Protein AF-A0A5W3ETH1-F1 (afdb_monomer_lite)

Radius of gyration: 14.27 Å; chains: 1; bounding box: 36×33×35 Å

Structure (mmCIF, N/CA/C/O backbone):
data_AF-A0A5W3ETH1-F1
#
_entry.id   AF-A0A5W3ETH1-F1
#
loop_
_atom_site.group_PDB
_atom_site.id
_atom_site.type_symbol
_atom_site.label_atom_id
_atom_site.label_alt_id
_atom_site.label_comp_id
_atom_site.label_asym_id
_atom_site.label_entity_id
_atom_site.label_seq_id
_atom_site.pdbx_PDB_ins_code
_atom_site.Cartn_x
_atom_site.Cartn_y
_atom_site.Cartn_z
_atom_site.occupancy
_atom_site.B_iso_or_equiv
_atom_site.auth_seq_id
_atom_site.auth_comp_id
_atom_site.auth_asym_id
_atom_site.auth_atom_id
_atom_site.pdbx_PDB_model_num
ATOM 1 N N . MET A 1 1 ? 9.281 -0.823 12.436 1.00 61.12 1 MET A N 1
ATOM 2 C CA . MET A 1 1 ? 8.155 0.051 12.821 1.00 61.12 1 MET A CA 1
ATOM 3 C C . MET A 1 1 ? 6.887 -0.577 12.281 1.00 61.12 1 MET A C 1
ATOM 5 O O . MET A 1 1 ? 6.944 -1.132 11.190 1.00 61.12 1 MET A O 1
ATOM 9 N N . MET A 1 2 ? 5.819 -0.578 13.073 1.00 84.69 2 MET A N 1
ATOM 10 C CA . MET A 1 2 ? 4.544 -1.200 12.717 1.00 84.69 2 MET A CA 1
ATOM 11 C C . MET A 1 2 ? 3.564 -0.122 12.273 1.00 84.69 2 MET A C 1
ATOM 13 O O . MET A 1 2 ? 3.564 0.954 12.868 1.00 84.69 2 MET A O 1
ATOM 17 N N . ASN A 1 3 ? 2.759 -0.398 11.251 1.00 94.00 3 ASN A N 1
ATOM 18 C CA . ASN A 1 3 ? 1.727 0.529 10.802 1.00 94.00 3 ASN A CA 1
ATOM 19 C C . ASN A 1 3 ? 0.416 0.238 11.529 1.00 94.00 3 ASN A C 1
ATOM 21 O O . ASN A 1 3 ? 0.066 -0.928 11.720 1.00 94.00 3 ASN A O 1
ATOM 25 N N . ASN A 1 4 ? -0.299 1.296 11.901 1.00 92.81 4 ASN A N 1
ATOM 26 C CA . ASN A 1 4 ? -1.678 1.219 12.360 1.00 92.81 4 ASN A CA 1
ATOM 27 C C . ASN A 1 4 ? -2.615 1.544 11.196 1.00 92.81 4 ASN A C 1
ATOM 29 O O . ASN A 1 4 ? -2.410 2.550 10.511 1.00 92.81 4 ASN A O 1
ATOM 33 N N . ILE A 1 5 ? -3.631 0.710 10.993 1.00 93.44 5 ILE A N 1
ATOM 34 C CA . ILE A 1 5 ? -4.633 0.895 9.947 1.00 93.44 5 ILE A CA 1
ATOM 35 C C . ILE A 1 5 ? -6.022 0.832 10.567 1.00 93.44 5 ILE A C 1
ATOM 37 O O . ILE A 1 5 ? -6.342 -0.098 11.302 1.00 93.44 5 ILE A O 1
ATOM 41 N N . ALA A 1 6 ? -6.849 1.813 10.228 1.00 94.00 6 ALA A N 1
ATOM 42 C CA . ALA A 1 6 ? -8.271 1.824 10.524 1.00 94.00 6 ALA A CA 1
ATOM 43 C C . ALA A 1 6 ? -9.054 2.306 9.299 1.00 94.00 6 ALA A C 1
ATOM 45 O O . ALA A 1 6 ? -8.483 2.857 8.356 1.00 94.00 6 ALA A O 1
ATOM 46 N N . PHE A 1 7 ? -10.366 2.102 9.316 1.00 96.19 7 PHE A N 1
ATOM 47 C CA . PHE A 1 7 ? -11.264 2.592 8.281 1.00 96.19 7 PHE A CA 1
ATOM 48 C C . PHE A 1 7 ? -12.514 3.178 8.920 1.00 96.19 7 PHE A C 1
ATOM 50 O O . PHE A 1 7 ? -13.101 2.570 9.815 1.00 96.19 7 PHE A O 1
ATOM 57 N N . GLU A 1 8 ? -12.920 4.348 8.444 1.00 95.75 8 GLU A N 1
ATOM 58 C CA . GLU A 1 8 ? -14.139 5.015 8.878 1.00 95.75 8 GLU A CA 1
ATOM 59 C C . GLU A 1 8 ? -15.039 5.282 7.673 1.00 95.75 8 GLU A C 1
ATOM 61 O O . GLU A 1 8 ? -14.668 5.976 6.722 1.00 95.75 8 GLU A O 1
ATOM 66 N N . LYS A 1 9 ? -16.247 4.716 7.704 1.00 94.38 9 LYS A N 1
ATOM 67 C CA . LYS A 1 9 ? -17.211 4.836 6.611 1.00 94.38 9 LYS A CA 1
ATOM 68 C C . LYS A 1 9 ? -17.595 6.298 6.393 1.00 94.38 9 LYS A C 1
ATOM 70 O O . LYS A 1 9 ? -18.017 6.978 7.321 1.00 94.38 9 LYS A O 1
ATOM 75 N N . GLY A 1 10 ? -17.484 6.771 5.153 1.00 94.88 10 GLY A N 1
ATOM 76 C CA . GLY A 1 10 ? -17.700 8.182 4.812 1.00 94.88 10 GLY A CA 1
ATOM 77 C C . GLY A 1 10 ? -16.423 9.027 4.818 1.00 94.88 10 GLY A C 1
ATOM 78 O O . GLY A 1 10 ? -16.412 10.075 4.178 1.00 94.88 10 GLY A O 1
ATOM 79 N N . ILE A 1 11 ? -15.347 8.558 5.461 1.00 95.75 11 ILE A N 1
ATOM 80 C CA . ILE A 1 11 ? -14.045 9.242 5.524 1.00 95.75 11 ILE A CA 1
ATOM 81 C C . ILE A 1 11 ? -12.994 8.483 4.705 1.00 95.75 11 ILE A C 1
ATOM 83 O O . ILE A 1 11 ? -12.365 9.062 3.821 1.00 95.75 11 ILE A O 1
ATOM 87 N N . GLY A 1 12 ? -12.844 7.180 4.947 1.00 96.75 12 GLY A N 1
ATOM 88 C CA . GLY A 1 12 ? -11.871 6.308 4.294 1.00 96.75 12 GLY A CA 1
ATOM 89 C C . GLY A 1 12 ? -10.856 5.700 5.264 1.00 96.75 12 GLY A C 1
ATOM 90 O O . GLY A 1 12 ? -11.105 5.559 6.460 1.00 96.75 12 GLY A O 1
ATOM 91 N N . LEU A 1 13 ? -9.710 5.308 4.719 1.00 97.56 13 LEU A N 1
ATOM 92 C CA . LEU A 1 13 ? -8.585 4.704 5.418 1.00 97.56 13 LEU A CA 1
ATOM 93 C C . LEU A 1 13 ? -7.837 5.740 6.265 1.00 97.56 13 LEU A C 1
ATOM 95 O O . LEU A 1 13 ? -7.426 6.791 5.766 1.00 97.56 13 LEU A O 1
ATOM 99 N N . LEU A 1 14 ? -7.567 5.380 7.515 1.00 96.50 14 LEU A N 1
ATOM 100 C CA . LEU A 1 14 ? -6.593 6.037 8.370 1.00 96.50 14 LEU A CA 1
ATOM 101 C C . LEU A 1 14 ? -5.339 5.165 8.437 1.00 96.50 14 LEU A C 1
ATOM 103 O O . LEU A 1 14 ? -5.388 4.036 8.923 1.00 96.50 14 LEU A O 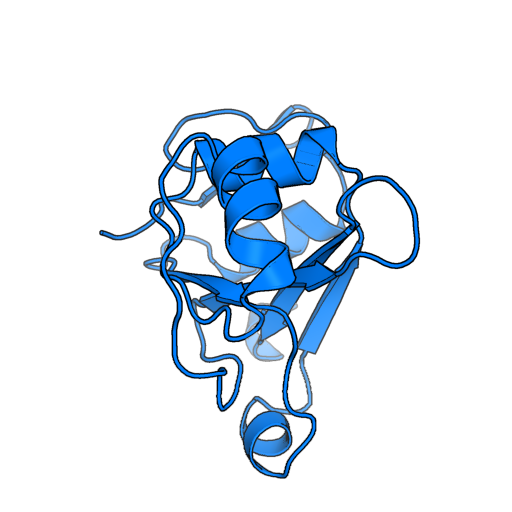1
ATOM 107 N N . LEU A 1 15 ? -4.210 5.700 7.981 1.00 96.12 15 LEU A N 1
ATOM 108 C CA . LEU A 1 15 ? -2.896 5.075 8.086 1.00 96.12 15 LEU A CA 1
ATOM 109 C C . LEU A 1 15 ? -2.036 5.897 9.041 1.00 96.12 15 LEU A C 1
ATOM 111 O O . LEU A 1 15 ? -1.775 7.071 8.786 1.00 96.12 15 LEU A O 1
ATOM 115 N N . ASN A 1 16 ? -1.602 5.289 10.146 1.00 94.94 16 ASN A N 1
ATOM 116 C CA . ASN A 1 16 ? -0.811 5.955 11.186 1.00 94.94 16 ASN A CA 1
ATOM 117 C C . ASN A 1 16 ? -1.439 7.292 11.632 1.00 94.94 16 ASN A C 1
ATOM 119 O O . ASN A 1 16 ? -0.759 8.309 11.743 1.00 94.94 16 ASN A O 1
ATOM 123 N N . ASN A 1 17 ? -2.756 7.270 11.875 1.00 93.38 17 ASN A N 1
ATOM 124 C CA . ASN A 1 17 ? -3.597 8.415 12.259 1.00 93.38 17 ASN A CA 1
ATOM 125 C C . ASN A 1 17 ? -3.772 9.505 11.184 1.00 93.38 17 ASN A C 1
ATOM 127 O O . ASN A 1 17 ? -4.325 10.561 11.482 1.00 93.38 17 ASN A O 1
ATOM 131 N N . THR A 1 18 ? -3.357 9.250 9.942 1.00 96.56 18 THR A N 1
ATOM 132 C CA . THR A 1 18 ? -3.552 10.170 8.815 1.00 96.56 18 THR A CA 1
ATOM 133 C C . THR A 1 18 ? -4.588 9.624 7.847 1.00 96.56 18 THR A C 1
ATOM 135 O O . THR A 1 18 ? -4.497 8.476 7.415 1.00 96.56 18 THR A O 1
ATOM 138 N N . ILE A 1 19 ? -5.566 10.454 7.484 1.00 97.50 19 ILE A N 1
ATOM 139 C CA . ILE A 1 19 ? -6.576 10.110 6.480 1.00 97.50 19 ILE A CA 1
ATOM 140 C C . ILE A 1 19 ? -5.919 10.079 5.100 1.00 97.50 19 ILE A C 1
ATOM 142 O O . ILE A 1 19 ? -5.277 11.047 4.688 1.00 97.50 19 ILE A O 1
ATOM 146 N N . ILE A 1 20 ? -6.124 8.988 4.367 1.00 97.81 20 ILE A N 1
ATOM 147 C CA . ILE A 1 20 ? -5.692 8.865 2.976 1.00 97.81 20 ILE A CA 1
ATOM 148 C C . ILE A 1 20 ? -6.889 9.157 2.071 1.00 97.81 20 ILE A C 1
ATOM 150 O O . ILE A 1 20 ? -7.877 8.426 2.077 1.00 97.81 20 ILE A O 1
ATOM 154 N N . ALA A 1 21 ? -6.827 10.241 1.301 1.00 94.75 21 ALA A N 1
ATOM 155 C CA . ALA A 1 21 ? -7.915 10.634 0.405 1.00 94.75 21 ALA A CA 1
ATOM 156 C C . ALA A 1 21 ? -8.180 9.579 -0.688 1.00 94.75 21 ALA A C 1
ATOM 158 O O . ALA A 1 21 ? -7.285 8.832 -1.074 1.00 94.75 21 ALA A O 1
ATOM 159 N N . GLY A 1 22 ? -9.419 9.516 -1.191 1.00 94.50 22 GLY A N 1
ATOM 160 C CA . GLY A 1 22 ? -9.812 8.585 -2.262 1.00 94.50 22 GLY A CA 1
ATOM 161 C C . GLY A 1 22 ? -10.050 7.138 -1.809 1.00 94.50 22 GLY A C 1
ATOM 162 O O . GLY A 1 22 ? -10.317 6.262 -2.631 1.00 94.50 22 GLY A O 1
ATOM 163 N N . THR A 1 23 ? -9.993 6.873 -0.503 1.00 97.88 23 THR A N 1
ATOM 164 C CA . THR A 1 23 ? -10.039 5.508 0.034 1.00 97.88 23 THR A CA 1
ATOM 165 C C . THR A 1 23 ? -11.397 5.076 0.580 1.00 97.88 23 THR A C 1
ATOM 167 O O . THR A 1 23 ? -11.542 3.914 0.923 1.00 97.88 23 THR A O 1
ATOM 170 N N . ASN A 1 24 ? -12.416 5.941 0.635 1.00 96.94 24 ASN A N 1
ATOM 171 C CA . ASN A 1 2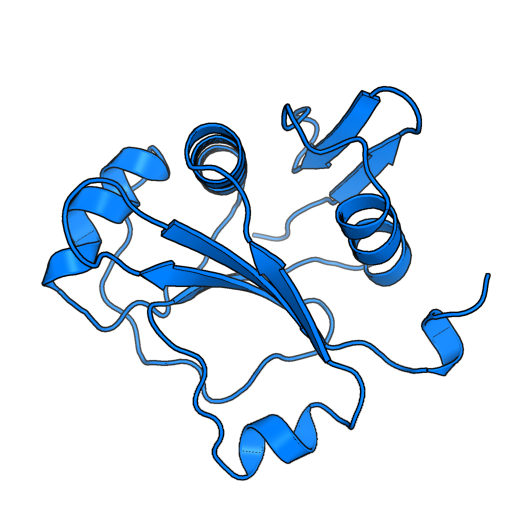4 ? -13.765 5.571 1.093 1.00 96.94 24 ASN A CA 1
ATOM 172 C C . ASN A 1 24 ? -14.505 4.687 0.063 1.00 96.94 24 ASN A C 1
ATOM 174 O O . ASN A 1 24 ? -15.397 5.148 -0.648 1.00 96.94 24 ASN A O 1
ATOM 178 N N . ASN A 1 25 ? -14.091 3.426 -0.060 1.00 95.75 25 ASN A N 1
ATOM 179 C CA . ASN A 1 25 ? -14.679 2.423 -0.941 1.00 95.75 25 ASN A CA 1
ATOM 180 C C . ASN A 1 25 ? -14.463 1.000 -0.394 1.00 95.75 25 ASN A C 1
ATOM 182 O O . ASN A 1 25 ? -13.651 0.780 0.506 1.00 95.75 25 ASN A O 1
ATOM 186 N N . ALA A 1 26 ? -15.173 0.033 -0.981 1.00 94.75 26 ALA A N 1
ATOM 187 C CA . ALA A 1 26 ? -15.215 -1.350 -0.505 1.00 94.75 26 ALA A CA 1
ATOM 188 C C . ALA A 1 26 ? -13.847 -2.057 -0.490 1.00 94.75 26 ALA A C 1
ATOM 190 O O . ALA A 1 26 ? -13.608 -2.899 0.370 1.00 94.75 26 ALA A O 1
ATOM 191 N N . ASN A 1 27 ? -12.928 -1.711 -1.401 1.00 94.94 27 ASN A N 1
ATOM 192 C CA . ASN A 1 27 ? -11.614 -2.361 -1.460 1.00 94.94 27 ASN A CA 1
ATOM 193 C C . ASN A 1 27 ? -10.777 -2.051 -0.211 1.00 94.94 27 ASN A C 1
ATOM 195 O O . ASN A 1 27 ? -10.131 -2.938 0.348 1.00 94.94 27 ASN A O 1
ATOM 199 N N . TRP A 1 28 ? -10.801 -0.793 0.234 1.00 96.00 28 TRP A N 1
ATOM 200 C CA . TRP A 1 28 ? -10.087 -0.359 1.434 1.00 96.00 28 TRP A CA 1
ATOM 201 C C . TRP A 1 28 ? -10.797 -0.765 2.721 1.00 96.00 28 TRP A C 1
ATOM 203 O O . TRP A 1 28 ? -10.118 -1.087 3.692 1.00 96.00 28 TRP A O 1
ATOM 213 N N . GLU A 1 29 ? -12.133 -0.782 2.722 1.00 94.94 29 GLU A N 1
ATOM 214 C CA . GLU A 1 29 ? -12.931 -1.288 3.843 1.00 94.94 29 GLU A CA 1
ATOM 215 C C . GLU A 1 29 ? -12.598 -2.762 4.118 1.00 94.94 29 GLU A C 1
ATOM 217 O O . GLU A 1 29 ? -12.220 -3.105 5.238 1.00 94.94 29 GLU A O 1
ATOM 222 N N . ALA A 1 30 ? -12.603 -3.604 3.077 1.00 91.81 30 ALA A N 1
ATOM 223 C CA . ALA A 1 30 ? -12.236 -5.017 3.180 1.00 91.81 30 ALA A CA 1
ATOM 224 C C . ALA A 1 30 ? -10.782 -5.215 3.645 1.00 91.81 30 ALA A C 1
ATOM 226 O O . ALA A 1 30 ? -10.512 -6.021 4.539 1.00 91.81 30 ALA A O 1
AT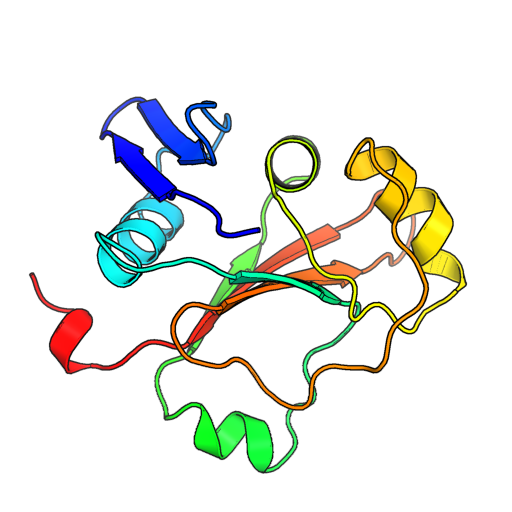OM 227 N N . LEU A 1 31 ? -9.839 -4.442 3.090 1.00 92.94 31 LEU A N 1
ATOM 228 C CA . LEU A 1 31 ? -8.435 -4.478 3.513 1.00 92.94 31 LEU A CA 1
ATOM 229 C C . LEU A 1 31 ? -8.285 -4.119 4.997 1.00 92.94 31 LEU A C 1
ATOM 231 O O . LEU A 1 31 ? -7.564 -4.797 5.729 1.00 92.94 31 LEU A O 1
ATOM 235 N N . ALA A 1 32 ? -8.948 -3.056 5.453 1.00 92.88 32 ALA A N 1
ATOM 236 C CA . ALA A 1 32 ? -8.852 -2.604 6.835 1.00 92.88 32 ALA A CA 1
ATOM 237 C C . ALA A 1 32 ? -9.512 -3.590 7.801 1.00 92.88 32 ALA A C 1
ATOM 239 O O . ALA A 1 32 ? -8.955 -3.864 8.860 1.00 92.88 32 ALA A O 1
ATOM 240 N N . GLN A 1 33 ? -10.652 -4.170 7.423 1.00 89.94 33 GLN A N 1
ATOM 241 C CA . GLN A 1 33 ? -11.311 -5.216 8.196 1.00 89.94 33 GLN A CA 1
ATOM 242 C C . GLN A 1 33 ? -10.400 -6.433 8.379 1.00 89.94 33 GLN A C 1
ATOM 244 O O . GLN A 1 33 ? -10.245 -6.927 9.495 1.00 89.94 33 GLN A O 1
ATOM 249 N N . ARG A 1 34 ? -9.719 -6.859 7.311 1.00 85.88 34 ARG A N 1
ATOM 250 C CA . ARG A 1 34 ? -8.772 -7.979 7.348 1.00 85.88 34 ARG A CA 1
ATOM 251 C C . ARG A 1 34 ? -7.571 -7.742 8.271 1.00 85.88 34 ARG A C 1
ATOM 253 O O . ARG A 1 34 ? -6.985 -8.686 8.812 1.00 85.88 34 ARG A O 1
ATOM 260 N N . LEU A 1 35 ? -7.151 -6.489 8.397 1.00 88.69 35 LEU A N 1
ATOM 261 C CA . LEU A 1 35 ? -5.969 -6.085 9.159 1.00 88.69 35 LEU A CA 1
ATOM 262 C C . LEU A 1 35 ? -6.317 -5.491 10.528 1.00 88.69 35 LEU A C 1
ATOM 264 O O . LEU A 1 35 ? -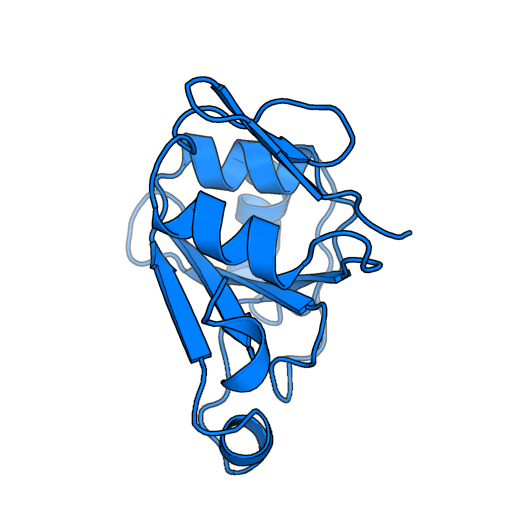5.418 -5.055 11.249 1.00 88.69 35 LEU A O 1
ATOM 268 N N . LYS A 1 36 ? -7.601 -5.484 10.893 1.00 87.06 36 LYS A N 1
ATOM 269 C CA . LYS A 1 36 ? -8.097 -4.887 12.126 1.00 87.06 36 LYS A CA 1
ATOM 270 C C . LYS A 1 36 ? -7.409 -5.508 13.339 1.00 87.06 36 LYS A C 1
ATOM 272 O O . LYS A 1 36 ? -7.297 -6.726 13.440 1.00 87.06 36 LYS A O 1
ATOM 277 N N . ASP A 1 37 ? -6.947 -4.647 14.243 1.00 85.31 37 ASP A N 1
ATOM 278 C CA . ASP A 1 37 ? -6.255 -5.016 15.483 1.00 85.31 37 ASP A CA 1
ATOM 279 C C . ASP A 1 37 ? -4.952 -5.819 15.272 1.00 85.31 37 ASP A C 1
ATOM 281 O O . ASP A 1 37 ? -4.379 -6.348 16.227 1.00 85.31 37 ASP A O 1
ATOM 285 N N . LYS A 1 38 ? -4.439 -5.885 14.031 1.00 86.12 38 LYS A N 1
ATOM 286 C CA . LYS A 1 38 ? -3.206 -6.597 13.688 1.00 86.12 38 LYS A CA 1
ATOM 287 C C . LYS A 1 38 ? -2.046 -5.634 13.415 1.00 86.12 38 LYS A C 1
ATOM 289 O O . LYS A 1 38 ? -2.233 -4.556 12.851 1.00 86.12 38 LYS A O 1
ATOM 294 N N . PRO A 1 39 ? -0.811 -6.027 13.755 1.00 85.25 39 PRO A N 1
ATOM 295 C CA . PRO A 1 39 ? 0.368 -5.250 13.412 1.00 85.25 39 PRO A CA 1
ATOM 296 C C . PRO A 1 39 ? 0.668 -5.299 11.902 1.00 85.25 39 PRO A C 1
ATOM 298 O O . PRO A 1 39 ? 1.101 -6.327 11.392 1.00 85.25 39 PRO A O 1
ATOM 301 N N . VAL A 1 40 ? 0.507 -4.184 11.177 1.00 92.50 40 VAL A N 1
ATOM 302 C CA . VAL A 1 40 ? 0.638 -4.182 9.706 1.00 92.50 40 VAL A CA 1
ATOM 303 C C . VAL A 1 40 ? 2.057 -3.865 9.226 1.00 92.50 40 VAL A C 1
ATOM 305 O O . VAL A 1 40 ? 2.650 -2.823 9.543 1.00 92.50 40 VAL A O 1
ATOM 308 N N . LYS A 1 41 ? 2.584 -4.739 8.363 1.00 93.69 41 LYS A N 1
ATOM 309 C CA . LYS A 1 41 ? 3.805 -4.522 7.581 1.00 93.69 41 LYS A CA 1
ATOM 310 C C . LYS A 1 41 ? 3.433 -3.924 6.223 1.00 93.69 41 LYS A C 1
ATOM 312 O O . LYS A 1 41 ? 2.622 -4.490 5.499 1.00 93.69 41 LYS A O 1
ATOM 317 N N . ILE A 1 42 ? 4.068 -2.818 5.843 1.00 95.38 42 ILE A N 1
ATOM 318 C CA . ILE A 1 42 ? 3.938 -2.250 4.495 1.00 95.38 42 ILE A CA 1
ATOM 319 C C . ILE A 1 42 ? 5.256 -2.447 3.761 1.00 95.38 42 ILE A C 1
ATOM 321 O O . ILE A 1 42 ? 6.322 -2.053 4.242 1.00 95.38 42 ILE A O 1
ATOM 325 N N . VAL A 1 43 ? 5.179 -3.064 2.590 1.00 94.56 43 VAL A N 1
ATOM 326 C CA . VAL A 1 43 ? 6.328 -3.349 1.742 1.00 94.56 43 VAL A CA 1
ATOM 327 C C . VAL A 1 43 ? 6.123 -2.715 0.380 1.00 94.56 43 VAL A C 1
ATOM 329 O O . VAL A 1 43 ? 5.066 -2.873 -0.214 1.00 94.56 43 VAL A O 1
ATOM 332 N N . VAL A 1 44 ? 7.143 -2.035 -0.139 1.00 95.62 44 VAL A N 1
ATOM 333 C CA . VAL A 1 44 ? 7.146 -1.542 -1.522 1.00 95.62 44 VAL A CA 1
ATOM 334 C C . VAL A 1 44 ? 8.008 -2.445 -2.398 1.00 95.62 44 VAL A C 1
ATOM 336 O O . VAL A 1 44 ? 9.139 -2.775 -2.036 1.00 95.62 44 VAL A O 1
ATOM 339 N N . THR A 1 45 ? 7.490 -2.864 -3.549 1.00 94.06 45 THR A N 1
ATOM 340 C CA . THR A 1 45 ? 8.198 -3.748 -4.485 1.00 94.06 45 THR A CA 1
ATOM 341 C C . THR A 1 45 ? 7.849 -3.424 -5.936 1.00 94.06 45 THR A C 1
ATOM 343 O O . THR A 1 45 ? 6.922 -2.665 -6.189 1.00 94.06 45 THR A O 1
ATOM 346 N N . SER A 1 46 ? 8.604 -3.956 -6.900 1.00 91.19 46 SER A N 1
ATOM 347 C CA . SER A 1 46 ? 8.310 -3.806 -8.336 1.00 91.19 46 SER A CA 1
ATOM 348 C C . SER A 1 46 ? 7.517 -4.966 -8.922 1.00 91.19 46 SER A C 1
ATOM 350 O O . SER A 1 46 ? 6.986 -4.844 -10.021 1.00 91.19 46 SER A O 1
ATOM 352 N N . GLU A 1 47 ? 7.468 -6.095 -8.222 1.00 86.31 47 GLU A N 1
ATOM 353 C CA . GLU A 1 47 ? 6.874 -7.329 -8.722 1.00 86.31 47 GLU A CA 1
ATOM 354 C C . GLU A 1 47 ? 6.460 -8.238 -7.564 1.00 86.31 47 GLU A C 1
ATOM 356 O O . GLU A 1 47 ? 7.025 -8.176 -6.471 1.00 86.31 47 GLU A O 1
ATOM 361 N N . LEU A 1 48 ? 5.485 -9.103 -7.828 1.00 83.44 48 LEU A N 1
ATOM 362 C CA . LEU A 1 48 ? 5.165 -10.250 -6.986 1.00 83.44 48 LEU A CA 1
ATOM 363 C C . LEU A 1 48 ? 5.518 -11.505 -7.783 1.00 83.44 48 LEU A C 1
ATOM 365 O O . LEU A 1 48 ? 4.974 -11.675 -8.879 1.00 83.44 48 LEU A O 1
ATOM 369 N N . PRO A 1 49 ? 6.423 -12.374 -7.302 1.00 73.19 49 PRO A N 1
ATOM 370 C CA . PRO A 1 49 ? 6.738 -13.586 -8.037 1.00 73.19 49 PRO A CA 1
ATOM 371 C C . PRO A 1 49 ? 5.561 -14.553 -7.957 1.00 73.19 49 PRO A C 1
ATOM 373 O O . PRO A 1 49 ? 5.267 -15.080 -6.895 1.00 73.19 49 PRO A O 1
ATOM 376 N N . LEU A 1 50 ? 4.931 -14.867 -9.086 1.00 65.69 50 LEU A N 1
ATOM 377 C CA . LEU A 1 50 ? 3.884 -15.898 -9.178 1.00 65.69 50 LEU A CA 1
ATOM 378 C C . LEU A 1 50 ? 4.451 -17.333 -9.120 1.00 65.69 50 LEU A C 1
ATOM 380 O O . LEU A 1 50 ? 3.894 -18.254 -9.712 1.00 65.69 50 LEU A O 1
ATOM 384 N N . ASN A 1 51 ? 5.600 -17.525 -8.468 1.00 63.41 51 ASN A N 1
ATOM 385 C CA . ASN A 1 51 ? 6.193 -18.845 -8.287 1.00 63.41 51 ASN A CA 1
ATOM 386 C C . ASN A 1 51 ? 5.403 -19.643 -7.227 1.00 63.41 51 ASN A C 1
ATOM 388 O O . ASN A 1 51 ? 4.455 -19.136 -6.629 1.00 63.41 51 ASN A O 1
ATOM 392 N N . GLY A 1 52 ? 5.800 -20.896 -6.975 1.00 51.81 52 GLY A N 1
ATOM 393 C CA . GLY A 1 52 ? 5.111 -21.778 -6.020 1.00 51.81 52 GLY A CA 1
ATOM 394 C C . GLY A 1 52 ? 4.933 -21.193 -4.609 1.00 51.81 52 GLY A C 1
ATOM 395 O O . GLY A 1 52 ? 4.052 -21.630 -3.889 1.00 51.81 52 GLY A O 1
ATOM 396 N N . THR A 1 53 ? 5.684 -20.157 -4.235 1.00 56.62 53 THR A N 1
ATOM 397 C CA . THR A 1 53 ? 5.594 -19.494 -2.929 1.00 56.62 53 THR A CA 1
ATOM 398 C C . THR A 1 53 ? 4.424 -18.495 -2.832 1.00 56.62 53 THR A C 1
ATOM 400 O O . THR A 1 53 ? 3.929 -18.255 -1.737 1.00 56.62 53 THR A O 1
ATOM 403 N N . MET A 1 54 ? 3.902 -17.966 -3.952 1.00 59.06 54 MET A N 1
ATOM 404 C CA . MET A 1 54 ? 2.584 -17.296 -3.971 1.00 59.06 54 MET A CA 1
ATOM 405 C C . MET A 1 54 ? 1.428 -18.302 -3.872 1.00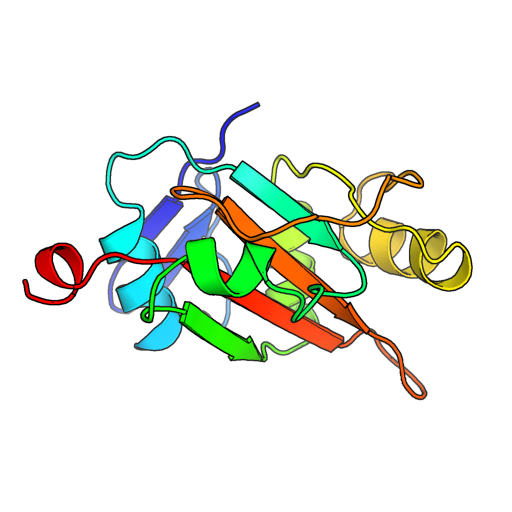 59.06 54 MET A C 1
ATOM 407 O O . MET A 1 54 ? 0.340 -17.919 -3.456 1.00 59.06 54 MET A O 1
ATOM 411 N N . ALA A 1 55 ? 1.641 -19.581 -4.212 1.00 53.62 55 ALA A N 1
ATOM 412 C CA . ALA A 1 55 ? 0.636 -20.621 -3.971 1.00 53.62 55 ALA A CA 1
ATOM 413 C C . ALA A 1 55 ? 0.481 -20.923 -2.466 1.00 53.62 55 ALA A C 1
ATOM 415 O O . ALA A 1 55 ? -0.617 -21.248 -2.019 1.00 53.62 55 ALA A O 1
ATOM 416 N N . ASP A 1 56 ? 1.546 -20.720 -1.677 1.00 57.00 56 ASP A N 1
ATOM 417 C CA . ASP A 1 56 ? 1.528 -20.843 -0.211 1.00 57.00 56 ASP A CA 1
ATOM 418 C C . ASP A 1 56 ? 0.816 -19.668 0.486 1.00 57.00 56 ASP A C 1
ATOM 420 O O . ASP A 1 56 ? 0.418 -19.789 1.644 1.00 57.00 56 ASP A O 1
ATOM 424 N N . CYS A 1 57 ? 0.598 -18.541 -0.209 1.00 58.41 57 CYS A N 1
ATOM 425 C CA . CYS A 1 57 ? -0.248 -17.441 0.278 1.00 58.41 57 CYS A CA 1
ATOM 426 C C . CYS A 1 57 ? -1.732 -17.844 0.399 1.00 58.41 57 CYS A C 1
ATOM 428 O O . CYS A 1 57 ? -2.534 -17.068 0.919 1.00 58.41 57 CYS A O 1
ATOM 430 N N . GLY A 1 58 ? -2.087 -19.052 -0.057 1.00 54.91 58 GLY A N 1
ATOM 431 C CA . GLY A 1 58 ? -3.445 -19.572 -0.099 1.00 54.91 58 GLY A CA 1
ATOM 432 C C . GLY A 1 58 ? -4.233 -19.064 -1.314 1.00 54.91 58 GLY A C 1
ATOM 433 O O . GLY A 1 58 ? -3.772 -18.191 -2.048 1.00 54.91 58 GLY A O 1
ATOM 434 N N . PRO A 1 59 ? -5.449 -19.588 -1.547 1.00 56.47 59 PRO A N 1
ATOM 435 C CA . PRO A 1 59 ? -6.305 -19.185 -2.670 1.00 56.47 59 PRO A CA 1
ATOM 436 C C . PRO A 1 59 ? -6.838 -17.740 -2.569 1.00 56.47 59 PRO A C 1
ATOM 438 O O . PRO A 1 59 ? -7.483 -17.258 -3.497 1.00 56.47 59 PRO A O 1
ATOM 441 N N . MET A 1 60 ? -6.575 -17.044 -1.458 1.00 75.44 60 MET A N 1
ATOM 442 C CA . MET A 1 60 ? -7.218 -15.789 -1.075 1.00 75.44 60 MET A CA 1
ATOM 443 C C . MET A 1 60 ? -6.224 -14.628 -1.129 1.00 75.44 60 MET A C 1
ATOM 445 O O . MET A 1 60 ? -5.565 -14.263 -0.155 1.00 75.44 60 MET A O 1
ATOM 449 N N . PHE A 1 61 ? -6.127 -14.041 -2.316 1.00 80.44 61 PHE A N 1
ATOM 450 C CA . PHE A 1 61 ? -5.301 -12.879 -2.616 1.00 80.44 61 PHE A CA 1
ATOM 451 C C . PHE A 1 61 ? -6.175 -11.781 -3.214 1.00 80.44 61 PHE A C 1
ATOM 453 O O . PHE A 1 61 ? -6.946 -12.027 -4.140 1.00 80.44 61 PHE A O 1
ATOM 460 N N . ALA A 1 62 ? -6.041 -10.562 -2.701 1.00 86.31 62 ALA A N 1
ATOM 461 C CA . ALA A 1 62 ? -6.727 -9.399 -3.237 1.00 86.31 62 ALA A CA 1
ATOM 462 C C . ALA A 1 62 ? -5.703 -8.386 -3.742 1.00 86.31 62 ALA A C 1
ATOM 464 O O . ALA A 1 62 ? -4.702 -8.094 -3.080 1.00 86.31 62 ALA A O 1
ATOM 465 N N . ALA A 1 63 ? -5.983 -7.831 -4.918 1.00 90.06 63 ALA A N 1
ATOM 466 C CA . ALA A 1 63 ? -5.226 -6.733 -5.483 1.00 90.06 63 ALA A CA 1
ATOM 467 C C . ALA A 1 63 ? -6.153 -5.718 -6.138 1.00 90.06 63 ALA A C 1
ATOM 469 O O . ALA A 1 63 ? -7.099 -6.080 -6.837 1.00 90.06 63 ALA A O 1
ATOM 470 N N . PHE A 1 64 ? -5.852 -4.440 -5.945 1.00 94.81 64 PHE A N 1
ATOM 471 C CA . PHE A 1 64 ? -6.552 -3.359 -6.622 1.00 94.81 64 PHE A CA 1
ATOM 472 C C . PHE A 1 64 ? -5.600 -2.207 -6.934 1.00 94.81 64 PHE A C 1
ATOM 474 O O . PHE A 1 64 ? -4.648 -1.935 -6.199 1.00 94.81 64 PHE A O 1
ATOM 481 N N . ASN A 1 65 ? -5.858 -1.537 -8.055 1.00 95.62 65 ASN A N 1
ATOM 482 C CA . ASN A 1 65 ? -5.099 -0.363 -8.464 1.00 95.62 65 ASN A CA 1
ATOM 483 C C . ASN A 1 65 ? -5.616 0.879 -7.744 1.00 95.62 65 ASN A C 1
ATOM 485 O O . ASN A 1 65 ? -6.808 0.993 -7.456 1.00 95.62 65 ASN A O 1
ATOM 489 N N . VAL A 1 66 ? -4.715 1.824 -7.509 1.00 95.94 66 VAL A N 1
ATOM 490 C CA . VAL A 1 66 ? -5.039 3.136 -6.948 1.00 95.94 66 VAL A CA 1
ATOM 491 C C . VAL A 1 66 ? -4.430 4.218 -7.828 1.00 95.94 66 VAL A C 1
ATOM 493 O O . VAL A 1 66 ? -3.430 3.982 -8.514 1.00 95.94 66 VAL A O 1
ATOM 496 N N . ASP A 1 67 ? -5.044 5.398 -7.837 1.00 94.81 67 ASP A N 1
ATOM 497 C CA . ASP A 1 67 ? -4.452 6.546 -8.515 1.00 94.81 67 ASP A CA 1
ATOM 498 C C . ASP A 1 67 ? -3.134 6.971 -7.841 1.00 94.81 67 ASP A C 1
ATOM 500 O O . ASP A 1 67 ? -2.770 6.521 -6.746 1.00 94.81 67 ASP A O 1
ATOM 504 N N . TYR A 1 68 ? -2.377 7.820 -8.535 1.00 95.44 68 TYR A N 1
ATOM 505 C CA . TYR A 1 68 ? -1.073 8.237 -8.045 1.00 95.44 68 TYR A CA 1
ATOM 506 C C . TYR A 1 68 ? -1.155 9.003 -6.727 1.00 95.44 68 TYR A C 1
ATOM 508 O O . TYR A 1 68 ? -0.307 8.781 -5.867 1.00 95.44 68 TYR A O 1
ATOM 516 N N . ASP A 1 69 ? -2.131 9.894 -6.565 1.00 96.56 69 ASP A N 1
ATOM 517 C CA . ASP A 1 69 ? -2.209 10.765 -5.393 1.00 96.56 69 ASP A CA 1
ATOM 518 C C . ASP A 1 69 ? -2.528 9.941 -4.140 1.00 96.56 69 ASP A C 1
ATOM 520 O O . ASP A 1 69 ? -1.842 10.068 -3.124 1.00 96.56 69 ASP A O 1
ATOM 524 N N . CYS A 1 70 ? -3.473 9.004 -4.243 1.00 97.44 70 CYS A N 1
ATOM 525 C CA . CYS A 1 70 ? -3.792 8.030 -3.207 1.00 97.44 70 CYS A CA 1
ATOM 526 C C . CYS A 1 70 ? -2.582 7.143 -2.877 1.00 97.44 70 CYS A C 1
ATOM 528 O O . CYS A 1 70 ? -2.235 6.983 -1.704 1.00 97.44 70 CYS A O 1
ATOM 530 N N . GLY A 1 71 ? -1.916 6.571 -3.887 1.00 97.38 71 GLY A N 1
ATOM 531 C CA . GLY A 1 71 ? -0.750 5.707 -3.673 1.00 97.38 71 GLY A CA 1
ATOM 532 C C . GLY A 1 71 ? 0.442 6.457 -3.067 1.00 97.38 71 GLY A C 1
ATOM 533 O O . GLY A 1 71 ? 1.102 5.960 -2.155 1.00 97.38 71 GLY A O 1
ATOM 534 N N . SER A 1 72 ? 0.685 7.688 -3.515 1.00 97.62 72 SER A N 1
ATOM 535 C CA . SER A 1 72 ? 1.730 8.567 -2.990 1.00 97.62 72 SER A CA 1
ATOM 536 C C . SER A 1 72 ? 1.448 8.954 -1.537 1.00 97.62 72 SER A C 1
ATOM 538 O O . SER A 1 72 ? 2.338 8.824 -0.698 1.00 97.62 72 SER A O 1
ATOM 540 N N . ALA A 1 73 ? 0.217 9.366 -1.218 1.00 98.00 73 ALA A N 1
ATOM 541 C CA . ALA A 1 73 ? -0.191 9.702 0.145 1.00 98.00 73 ALA A CA 1
ATOM 542 C C . ALA A 1 73 ? -0.085 8.491 1.084 1.00 98.00 73 ALA A C 1
ATOM 544 O O . ALA A 1 73 ? 0.397 8.620 2.210 1.00 98.00 73 ALA A O 1
ATOM 545 N N . PHE A 1 74 ? -0.464 7.300 0.611 1.00 98.12 74 PHE A N 1
ATOM 546 C CA . PHE A 1 74 ? -0.297 6.060 1.365 1.00 98.12 74 PHE A CA 1
ATOM 547 C C . PHE A 1 74 ? 1.180 5.811 1.710 1.00 98.12 74 PHE A C 1
ATOM 549 O O . PHE A 1 74 ? 1.518 5.583 2.870 1.00 98.12 74 PHE A O 1
ATOM 556 N N . LEU A 1 75 ? 2.089 5.917 0.733 1.00 97.44 75 LEU A N 1
ATOM 557 C CA . LEU A 1 75 ? 3.523 5.704 0.963 1.00 97.44 75 LEU A CA 1
ATOM 558 C C . LEU A 1 75 ? 4.163 6.767 1.869 1.00 97.44 75 LEU A C 1
ATOM 560 O O . LEU A 1 75 ? 5.058 6.433 2.642 1.00 97.44 75 LEU A O 1
ATOM 564 N N . GLN A 1 76 ? 3.711 8.022 1.804 1.00 97.56 76 GLN A N 1
ATOM 565 C CA . GLN A 1 76 ? 4.203 9.108 2.667 1.00 97.56 76 GLN A CA 1
ATOM 566 C C . GLN A 1 76 ? 3.876 8.898 4.141 1.00 97.56 76 GLN A C 1
ATOM 568 O O . GLN A 1 76 ? 4.652 9.294 5.006 1.00 97.56 76 GLN A O 1
ATOM 573 N N . ASN A 1 77 ? 2.748 8.251 4.422 1.00 97.12 77 ASN A N 1
ATOM 574 C CA . ASN A 1 77 ? 2.288 8.008 5.783 1.00 97.12 77 ASN A CA 1
ATOM 575 C C . ASN A 1 77 ? 2.657 6.610 6.295 1.00 97.12 77 ASN A C 1
ATOM 577 O O . ASN A 1 77 ? 2.440 6.311 7.466 1.00 97.12 77 ASN A O 1
ATOM 581 N N . ALA A 1 78 ? 3.238 5.754 5.450 1.00 96.19 78 ALA A N 1
ATOM 582 C CA . ALA A 1 78 ? 3.655 4.407 5.811 1.00 96.19 78 ALA A CA 1
ATOM 583 C C . ALA A 1 78 ? 5.066 4.374 6.423 1.00 96.19 78 ALA A C 1
ATOM 585 O O . ALA A 1 78 ? 6.035 4.880 5.853 1.00 96.19 78 ALA A O 1
ATOM 586 N N . ALA A 1 79 ? 5.216 3.623 7.512 1.00 95.06 79 ALA A N 1
ATOM 587 C CA . ALA A 1 79 ? 6.488 3.031 7.898 1.00 95.06 79 ALA A CA 1
ATOM 588 C C . ALA A 1 79 ? 6.763 1.830 6.977 1.00 95.06 79 ALA A C 1
ATOM 590 O O . ALA A 1 79 ? 6.373 0.694 7.270 1.00 95.06 79 ALA A O 1
ATOM 591 N N . LEU A 1 80 ? 7.382 2.101 5.827 1.00 93.50 80 LEU A N 1
ATOM 592 C CA . LEU A 1 80 ? 7.570 1.117 4.762 1.00 93.50 80 LEU A CA 1
ATOM 593 C C . LEU A 1 80 ? 8.907 0.376 4.852 1.00 93.50 80 LEU A C 1
ATOM 595 O O . LEU A 1 80 ? 9.911 0.875 5.364 1.00 93.50 80 LEU A O 1
ATOM 599 N N . ARG A 1 81 ? 8.930 -0.830 4.282 1.00 93.62 81 ARG A N 1
ATOM 600 C CA . ARG A 1 81 ? 10.148 -1.588 3.993 1.00 93.62 81 ARG A CA 1
ATOM 601 C C . ARG A 1 81 ? 10.316 -1.726 2.488 1.00 93.62 81 ARG A C 1
ATOM 603 O O . ARG A 1 81 ? 9.391 -2.134 1.793 1.00 93.62 81 ARG A O 1
ATOM 610 N N . SER A 1 82 ? 11.509 -1.439 1.981 1.00 94.69 82 SER A N 1
ATOM 611 C CA . SER A 1 82 ? 11.788 -1.646 0.562 1.00 94.69 82 SER A CA 1
ATOM 612 C C . SER A 1 82 ? 12.145 -3.098 0.250 1.00 94.69 82 SER A C 1
ATOM 614 O O . SER A 1 82 ? 13.024 -3.693 0.876 1.00 94.69 82 SER A O 1
ATOM 616 N N . ARG A 1 83 ? 11.470 -3.642 -0.759 1.00 94.06 83 ARG A N 1
ATOM 617 C CA . ARG A 1 83 ? 11.796 -4.867 -1.505 1.00 94.06 83 ARG A CA 1
ATOM 618 C C . ARG A 1 83 ? 11.867 -4.554 -3.003 1.00 94.06 83 ARG A C 1
ATOM 620 O O . ARG A 1 83 ? 11.586 -5.397 -3.853 1.00 94.06 83 ARG A O 1
ATOM 627 N N . LEU A 1 84 ? 12.174 -3.297 -3.325 1.00 93.44 84 LEU A N 1
ATOM 628 C CA . LEU A 1 84 ? 12.259 -2.790 -4.683 1.00 93.44 84 LEU A CA 1
ATOM 629 C C . LEU A 1 84 ? 13.643 -3.113 -5.253 1.00 93.44 84 LEU A C 1
ATOM 631 O O . LEU A 1 84 ? 14.647 -2.554 -4.813 1.00 93.44 84 LEU A O 1
ATOM 635 N N . TYR A 1 85 ? 13.698 -4.014 -6.231 1.00 89.44 85 TYR A N 1
ATOM 636 C CA . TYR A 1 85 ? 14.956 -4.398 -6.875 1.00 89.44 85 TYR A CA 1
ATOM 637 C C . TYR A 1 85 ? 15.325 -3.476 -8.047 1.00 89.44 85 TYR A C 1
ATOM 639 O O . TYR A 1 85 ? 16.502 -3.232 -8.314 1.00 89.44 85 TYR A O 1
ATOM 647 N N . SER A 1 86 ? 14.326 -2.922 -8.739 1.00 89.94 86 SER A N 1
ATOM 648 C CA . SER A 1 86 ? 14.540 -2.083 -9.921 1.00 89.94 86 SER A CA 1
ATOM 649 C C . SER A 1 86 ? 15.148 -0.722 -9.567 1.00 89.94 86 SER A C 1
ATOM 651 O O . SER A 1 86 ? 14.465 0.172 -9.061 1.00 89.94 86 SER A O 1
ATOM 653 N N . TRP A 1 87 ? 16.424 -0.526 -9.914 1.00 90.38 87 TRP A N 1
ATOM 654 C CA . TRP A 1 87 ? 17.147 0.731 -9.674 1.00 90.38 87 TRP A CA 1
ATOM 655 C C . TRP A 1 87 ? 16.476 1.947 -10.333 1.00 90.38 87 TRP A C 1
ATOM 657 O O . TRP A 1 87 ? 16.501 3.048 -9.786 1.00 90.38 87 TRP A O 1
ATOM 667 N N . ARG A 1 88 ? 15.814 1.746 -11.483 1.00 92.00 88 ARG A N 1
ATOM 668 C CA . ARG A 1 88 ? 15.112 2.806 -12.230 1.00 92.00 88 ARG A CA 1
ATOM 669 C C . ARG A 1 88 ? 13.897 3.357 -11.487 1.00 92.00 88 ARG A C 1
ATOM 671 O O . ARG A 1 88 ? 13.461 4.470 -11.779 1.00 92.00 88 ARG A O 1
ATOM 678 N N . LEU A 1 89 ? 13.339 2.582 -10.558 1.00 94.50 89 LEU A N 1
ATOM 679 C CA . LEU A 1 89 ? 12.170 2.972 -9.777 1.00 94.50 89 LEU A CA 1
ATOM 680 C C . LEU A 1 89 ? 12.545 3.636 -8.446 1.00 94.50 89 LEU A C 1
ATOM 682 O O . LEU A 1 89 ? 11.722 4.372 -7.915 1.00 94.50 89 LEU A O 1
ATOM 686 N N . LEU A 1 90 ? 13.774 3.473 -7.939 1.00 95.00 90 LEU A N 1
ATOM 687 C CA . LEU A 1 90 ? 14.181 3.991 -6.622 1.00 95.00 90 LEU A CA 1
ATOM 688 C C . LEU A 1 90 ? 13.962 5.502 -6.478 1.00 95.00 90 LEU A C 1
ATOM 690 O O . LEU A 1 90 ? 13.327 5.943 -5.523 1.00 95.00 90 LEU A O 1
ATOM 694 N N . GLY A 1 91 ? 14.442 6.295 -7.441 1.00 95.44 91 GLY A N 1
ATOM 695 C CA . GLY A 1 91 ? 14.295 7.755 -7.424 1.00 95.44 91 GLY A CA 1
ATOM 696 C C . GLY A 1 91 ? 12.828 8.207 -7.471 1.00 95.44 91 GLY A C 1
ATOM 697 O O . GLY A 1 91 ? 12.385 8.910 -6.562 1.00 95.44 91 GLY A O 1
ATOM 698 N N . PRO A 1 92 ? 12.047 7.787 -8.486 1.00 95.88 92 PRO A N 1
ATOM 699 C CA . PRO A 1 92 ? 10.622 8.103 -8.563 1.00 95.88 92 PRO A CA 1
ATOM 700 C C . PRO A 1 92 ? 9.824 7.667 -7.329 1.00 95.88 92 PRO A C 1
ATOM 702 O O . PRO A 1 92 ? 9.008 8.443 -6.837 1.00 95.88 92 PRO A O 1
ATOM 705 N N . VAL A 1 93 ? 10.062 6.457 -6.812 1.00 97.00 93 VAL A N 1
ATOM 706 C CA . VAL A 1 93 ? 9.341 5.935 -5.641 1.00 97.00 93 VAL A CA 1
ATOM 707 C C . VAL A 1 93 ? 9.726 6.696 -4.382 1.00 97.00 93 VAL A C 1
ATOM 709 O O . VAL A 1 93 ? 8.838 7.058 -3.622 1.00 97.00 93 VAL A O 1
ATOM 712 N N . SER A 1 94 ? 11.008 7.022 -4.193 1.00 97.31 94 SER A N 1
ATOM 713 C CA . SER A 1 94 ? 11.446 7.858 -3.066 1.00 97.31 94 SER A CA 1
ATOM 714 C C . SER A 1 94 ? 10.776 9.231 -3.090 1.00 97.31 94 SER A C 1
ATOM 716 O O . SER A 1 94 ? 10.353 9.743 -2.058 1.00 97.31 94 SER A O 1
ATOM 718 N N . LYS A 1 95 ? 10.627 9.817 -4.287 1.00 96.94 95 LYS A N 1
ATOM 719 C CA . LYS A 1 95 ? 9.925 11.091 -4.464 1.00 96.94 95 LYS A CA 1
ATOM 720 C C . LYS A 1 95 ? 8.443 10.976 -4.096 1.00 96.94 95 LYS A C 1
ATOM 722 O O . LYS A 1 95 ? 7.947 11.830 -3.373 1.00 96.94 95 LYS A O 1
ATOM 727 N N . ALA A 1 96 ? 7.749 9.941 -4.572 1.00 97.06 96 ALA A N 1
ATOM 728 C CA . ALA A 1 96 ? 6.338 9.723 -4.245 1.00 97.06 96 ALA A CA 1
ATOM 729 C C . ALA A 1 96 ? 6.135 9.432 -2.748 1.00 97.06 96 ALA A C 1
ATOM 731 O O . ALA A 1 96 ? 5.249 10.001 -2.119 1.00 97.06 96 ALA A O 1
ATOM 732 N N . ALA A 1 97 ? 7.001 8.610 -2.156 1.00 97.19 97 ALA A N 1
ATOM 733 C CA . ALA A 1 97 ? 6.939 8.241 -0.749 1.00 97.19 97 ALA A CA 1
ATOM 734 C C . ALA A 1 97 ? 7.383 9.359 0.207 1.00 97.19 97 ALA A C 1
ATOM 736 O O . ALA A 1 97 ? 7.244 9.199 1.412 1.00 97.19 97 ALA A O 1
ATOM 737 N N . GLY A 1 98 ? 7.967 10.459 -0.285 1.00 97.00 98 GLY A N 1
ATOM 738 C CA . GLY A 1 98 ? 8.508 11.530 0.565 1.00 97.00 98 GLY A CA 1
ATOM 739 C C . GLY A 1 98 ? 9.647 11.082 1.494 1.00 97.00 98 GLY A C 1
ATOM 740 O O . GLY A 1 98 ? 10.046 11.826 2.384 1.00 97.00 98 GLY A O 1
ATOM 741 N N . GLN A 1 99 ? 10.174 9.874 1.293 1.00 95.19 99 GLN A N 1
ATOM 742 C CA . GLN A 1 99 ? 11.206 9.241 2.108 1.00 95.19 99 GLN A CA 1
ATOM 743 C C . GLN A 1 99 ? 12.119 8.395 1.219 1.00 95.19 99 GLN A C 1
ATOM 745 O O . GLN A 1 99 ? 11.713 7.921 0.157 1.00 95.19 99 GLN A O 1
ATOM 750 N N . MET A 1 100 ? 13.370 8.202 1.637 1.00 95.31 100 MET A N 1
ATOM 751 C CA . MET A 1 100 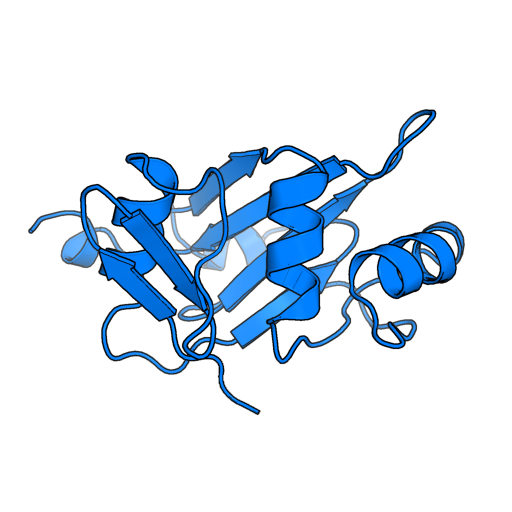? 14.344 7.447 0.850 1.00 95.31 100 MET A CA 1
ATOM 752 C C . MET A 1 100 ? 13.958 5.964 0.771 1.00 95.31 100 MET A C 1
ATOM 754 O O . MET A 1 100 ? 13.887 5.272 1.786 1.00 95.31 100 MET A O 1
ATOM 758 N N . VAL A 1 101 ? 13.775 5.459 -0.449 1.00 95.50 101 VAL A N 1
ATOM 759 C CA . VAL A 1 101 ? 13.542 4.041 -0.735 1.00 95.50 101 VAL A CA 1
ATOM 760 C C . VAL A 1 101 ? 14.811 3.442 -1.325 1.00 95.50 101 VAL A C 1
ATOM 762 O O . VAL A 1 101 ? 15.245 3.799 -2.418 1.00 95.50 101 VAL A O 1
ATOM 765 N N . ASN A 1 102 ? 15.411 2.519 -0.577 1.00 93.75 102 ASN A N 1
ATOM 766 C CA . ASN A 1 102 ? 16.650 1.843 -0.957 1.00 93.75 102 ASN A CA 1
ATOM 767 C C . ASN A 1 102 ? 16.388 0.592 -1.795 1.00 93.75 102 ASN A C 1
ATOM 769 O O . ASN A 1 102 ? 15.293 0.033 -1.761 1.00 93.75 102 ASN A O 1
ATOM 773 N N . GLN A 1 103 ? 17.402 0.123 -2.519 1.00 94.12 103 GLN A N 1
ATOM 774 C CA . GLN A 1 103 ? 17.313 -1.158 -3.212 1.00 94.12 103 GLN A CA 1
ATOM 775 C C . GLN A 1 103 ? 17.147 -2.300 -2.202 1.00 94.12 103 GLN A C 1
ATOM 777 O O . GLN A 1 103 ? 17.776 -2.302 -1.144 1.00 94.12 103 GLN A O 1
ATOM 782 N N . GLY A 1 104 ? 16.294 -3.267 -2.530 1.00 91.50 104 GLY A N 1
ATOM 783 C CA . GLY A 1 104 ? 16.039 -4.439 -1.703 1.00 91.50 104 GLY A CA 1
ATOM 784 C C . GLY A 1 104 ? 15.982 -5.723 -2.518 1.00 91.50 104 GLY A C 1
ATOM 785 O O . GLY A 1 104 ? 15.928 -5.710 -3.747 1.00 91.50 104 GLY A O 1
ATOM 786 N N . THR A 1 105 ? 15.977 -6.849 -1.813 1.00 88.44 105 THR A N 1
ATOM 787 C CA . THR A 1 105 ? 15.698 -8.164 -2.402 1.00 88.44 105 THR A CA 1
ATOM 788 C C . THR A 1 105 ? 14.220 -8.247 -2.789 1.00 88.44 105 THR A C 1
ATOM 790 O O . THR A 1 105 ? 13.397 -7.812 -1.976 1.00 88.44 105 THR A O 1
ATOM 793 N N . PRO A 1 106 ? 13.869 -8.810 -3.962 1.00 84.19 106 PRO A N 1
ATOM 794 C CA . PRO A 1 106 ? 12.482 -9.100 -4.314 1.00 84.19 106 PRO A CA 1
ATOM 795 C C . PRO A 1 106 ? 11.767 -9.894 -3.221 1.00 84.19 106 PRO A C 1
ATOM 797 O O . PRO A 1 106 ? 12.390 -10.635 -2.454 1.00 84.19 106 PRO A O 1
ATOM 800 N N . MET A 1 107 ? 10.451 -9.723 -3.136 1.00 83.94 107 MET A N 1
ATOM 801 C CA . MET A 1 107 ? 9.645 -10.554 -2.245 1.00 83.94 107 MET A CA 1
ATOM 802 C C . MET A 1 107 ? 9.600 -11.988 -2.759 1.00 83.94 107 MET A C 1
ATOM 804 O O . MET A 1 107 ? 9.681 -12.189 -3.962 1.00 83.94 107 MET A O 1
ATOM 808 N N . SER A 1 108 ? 9.439 -12.961 -1.863 1.00 78.25 108 SER A N 1
ATOM 809 C CA . SER A 1 108 ? 9.144 -14.356 -2.212 1.00 78.25 108 SER A CA 1
ATOM 810 C C . SER A 1 108 ? 7.652 -14.688 -2.111 1.00 78.25 108 SER A C 1
ATOM 812 O O . SER A 1 108 ? 7.242 -15.712 -2.623 1.00 78.25 108 SER A O 1
ATOM 814 N N . GLY A 1 109 ? 6.841 -13.837 -1.480 1.00 77.88 109 GLY A N 1
ATOM 815 C CA . GLY A 1 109 ? 5.397 -14.016 -1.318 1.00 77.88 109 GLY A CA 1
ATOM 816 C C . GLY A 1 109 ? 4.787 -12.867 -0.512 1.00 77.88 109 GLY A C 1
ATOM 817 O O . GLY A 1 109 ? 5.510 -11.972 -0.060 1.00 77.88 109 GLY A O 1
ATOM 818 N N . VAL A 1 110 ? 3.465 -12.887 -0.339 1.00 79.69 110 VAL A N 1
ATOM 819 C CA . VAL A 1 110 ? 2.731 -11.955 0.530 1.00 79.69 110 VAL A CA 1
ATOM 820 C C . VAL A 1 110 ? 2.298 -12.700 1.791 1.00 79.69 110 VAL A C 1
ATOM 822 O O . VAL A 1 110 ? 1.424 -13.558 1.750 1.00 79.69 110 VAL A O 1
ATOM 825 N N . GLU A 1 111 ? 2.945 -12.397 2.912 1.00 79.12 111 GLU A N 1
ATOM 826 C CA . GLU A 1 111 ? 2.621 -12.993 4.213 1.00 79.12 111 GLU A CA 1
ATOM 827 C C . GLU A 1 111 ? 1.340 -12.385 4.807 1.00 79.12 111 GLU A C 1
ATOM 829 O O . GLU A 1 111 ? 0.942 -11.270 4.454 1.00 79.12 111 GLU A O 1
ATOM 834 N N . ASP A 1 112 ? 0.750 -13.066 5.797 1.00 79.50 112 ASP A N 1
ATOM 835 C CA . ASP A 1 112 ? -0.261 -12.453 6.661 1.00 79.50 112 ASP A CA 1
ATOM 836 C C . ASP A 1 112 ? 0.246 -11.112 7.228 1.00 79.50 112 ASP A C 1
ATOM 838 O O . ASP A 1 112 ? 1.444 -10.915 7.474 1.00 79.50 112 ASP A O 1
ATOM 842 N N . GLN A 1 113 ? -0.682 -10.172 7.409 1.00 87.44 113 GLN A N 1
ATOM 843 C CA . GLN A 1 113 ? -0.427 -8.824 7.930 1.00 87.44 113 GLN A CA 1
ATOM 844 C C . GLN A 1 113 ? 0.502 -7.970 7.055 1.00 87.44 113 GLN A C 1
ATOM 846 O O . GLN A 1 113 ? 1.016 -6.943 7.507 1.00 87.44 113 GLN A O 1
ATOM 851 N N . THR A 1 114 ? 0.726 -8.372 5.802 1.00 89.19 114 THR A N 1
ATOM 852 C CA . THR A 1 114 ? 1.561 -7.633 4.856 1.00 89.19 114 THR A CA 1
ATOM 853 C C . THR A 1 114 ? 0.716 -7.001 3.763 1.00 89.19 114 THR A C 1
ATOM 855 O O . THR A 1 114 ? 0.002 -7.684 3.034 1.00 89.19 114 THR A O 1
ATOM 858 N N . ILE A 1 115 ? 0.864 -5.687 3.607 1.00 93.94 115 ILE A N 1
ATOM 859 C CA . ILE A 1 115 ? 0.441 -4.965 2.410 1.00 93.94 115 ILE A CA 1
ATOM 860 C C . ILE A 1 115 ? 1.657 -4.813 1.506 1.00 93.94 115 ILE A C 1
ATOM 862 O O . ILE A 1 115 ? 2.636 -4.148 1.860 1.00 93.94 115 ILE A O 1
ATOM 866 N N . ALA A 1 116 ? 1.581 -5.405 0.324 1.00 93.81 116 ALA A N 1
ATOM 867 C CA . ALA A 1 116 ? 2.549 -5.221 -0.737 1.00 93.81 116 ALA A CA 1
ATOM 868 C C . ALA A 1 116 ? 2.060 -4.135 -1.701 1.00 93.81 116 ALA A C 1
ATOM 870 O O . ALA A 1 116 ? 1.088 -4.315 -2.430 1.00 93.81 116 ALA A O 1
ATOM 871 N N . VAL A 1 117 ? 2.754 -3.000 -1.711 1.00 96.38 117 VAL A N 1
ATOM 872 C CA . VAL A 1 117 ? 2.569 -1.936 -2.695 1.00 96.38 117 VAL A CA 1
ATOM 873 C C . VAL A 1 117 ? 3.453 -2.254 -3.893 1.00 96.38 117 VAL A C 1
ATOM 875 O O . VAL A 1 117 ? 4.671 -2.054 -3.862 1.00 96.38 117 VAL A O 1
ATOM 878 N N . VAL A 1 118 ? 2.835 -2.783 -4.944 1.00 94.81 118 VAL A N 1
ATOM 879 C CA . VAL A 1 118 ? 3.513 -3.092 -6.202 1.00 94.81 118 VAL A CA 1
ATOM 880 C C . VAL A 1 118 ? 3.557 -1.828 -7.045 1.00 94.81 118 VAL A C 1
ATOM 882 O O . VAL A 1 118 ? 2.523 -1.239 -7.360 1.00 94.81 118 VAL A O 1
ATOM 885 N N . VAL A 1 119 ? 4.766 -1.407 -7.403 1.00 95.50 119 VAL A N 1
ATOM 886 C CA . VAL A 1 119 ? 5.013 -0.188 -8.163 1.00 95.50 119 VAL A CA 1
ATOM 887 C C . VAL A 1 119 ? 5.536 -0.529 -9.540 1.00 95.50 119 VAL A C 1
ATOM 889 O O . VAL A 1 119 ? 6.542 -1.218 -9.693 1.00 95.50 119 VAL A O 1
ATOM 892 N N . SER A 1 120 ? 4.897 0.033 -10.556 1.00 93.69 120 SER A N 1
ATOM 893 C CA . SER A 1 120 ? 5.356 -0.078 -11.934 1.00 93.69 120 SER A CA 1
ATOM 894 C C . SER A 1 120 ? 5.388 1.285 -12.614 1.00 93.69 120 SER A C 1
ATOM 896 O O . SER A 1 120 ? 4.852 2.280 -12.119 1.00 93.69 120 SER A O 1
ATOM 898 N N . ARG A 1 121 ? 6.068 1.341 -13.759 1.00 89.12 121 ARG A N 1
ATOM 899 C CA . ARG A 1 121 ? 6.140 2.532 -14.603 1.00 89.12 121 ARG A CA 1
ATOM 900 C C . ARG A 1 121 ? 6.265 2.099 -16.061 1.00 89.12 121 ARG A C 1
ATOM 902 O O . ARG A 1 121 ? 7.316 1.596 -16.445 1.00 89.12 121 ARG A O 1
ATOM 909 N N . ALA A 1 122 ? 5.208 2.286 -16.851 1.00 75.19 122 ALA A N 1
ATOM 910 C CA . ALA A 1 122 ? 5.222 1.990 -18.288 1.00 75.19 122 ALA A CA 1
ATOM 911 C C . ALA A 1 122 ? 5.785 3.185 -19.079 1.00 75.19 122 ALA A C 1
ATOM 913 O O . ALA A 1 122 ? 6.900 3.126 -19.585 1.00 75.19 122 ALA A O 1
ATOM 914 N N . THR A 1 123 ? 5.071 4.313 -19.085 1.00 69.94 123 THR A N 1
ATOM 915 C CA . THR A 1 123 ? 5.520 5.606 -19.627 1.00 69.94 123 THR A CA 1
ATOM 916 C C . THR A 1 123 ? 4.761 6.716 -18.904 1.00 69.94 123 THR A C 1
ATOM 918 O O . THR A 1 123 ? 3.539 6.771 -18.994 1.00 69.94 123 THR A O 1
ATOM 921 N N . GLY A 1 124 ? 5.457 7.584 -18.166 1.00 80.44 124 GLY A N 1
ATOM 922 C CA . GLY A 1 124 ? 4.825 8.663 -17.397 1.00 80.44 124 GLY A CA 1
ATOM 923 C C . GLY A 1 124 ? 4.962 8.492 -15.884 1.00 80.44 124 GLY A C 1
ATOM 924 O O . GLY A 1 124 ? 6.082 8.329 -15.384 1.00 80.44 124 GLY A O 1
ATOM 925 N N . GLN A 1 125 ? 3.842 8.605 -15.174 1.00 89.81 125 GLN A N 1
ATOM 926 C CA . GLN A 1 125 ? 3.743 8.571 -13.714 1.00 89.81 125 GLN A CA 1
ATOM 927 C C . GLN A 1 125 ? 3.866 7.136 -13.161 1.00 89.81 125 GLN A C 1
ATOM 929 O O . GLN A 1 125 ? 3.836 6.166 -13.920 1.00 89.81 125 GLN A O 1
ATOM 934 N N . LEU A 1 126 ? 4.098 7.000 -11.851 1.00 95.25 126 LEU A N 1
ATOM 935 C CA . LEU A 1 126 ? 4.086 5.693 -11.190 1.00 95.25 126 LEU A CA 1
ATOM 936 C C . LEU A 1 126 ? 2.656 5.158 -11.114 1.00 95.25 126 LEU A C 1
ATOM 938 O O . LEU A 1 126 ? 1.737 5.918 -10.825 1.00 95.25 126 LEU A O 1
ATOM 942 N N . ASN A 1 127 ? 2.512 3.850 -11.304 1.00 95.00 127 ASN A N 1
ATOM 943 C CA . ASN A 1 127 ? 1.282 3.123 -11.018 1.00 95.00 127 ASN A CA 1
ATOM 944 C C . ASN A 1 127 ? 1.466 2.319 -9.734 1.00 95.00 127 ASN A C 1
ATOM 946 O O . ASN A 1 127 ? 2.533 1.730 -9.526 1.00 95.00 127 ASN A O 1
ATOM 950 N N . PHE A 1 128 ? 0.416 2.258 -8.922 1.00 96.50 128 PHE A N 1
ATOM 951 C CA . PHE A 1 128 ? 0.412 1.548 -7.651 1.00 96.50 128 PHE A CA 1
ATOM 952 C C . PHE A 1 128 ? -0.707 0.510 -7.632 1.00 96.50 128 PHE A C 1
ATOM 954 O O . PHE A 1 128 ? -1.862 0.826 -7.922 1.00 96.50 128 PHE A O 1
ATOM 961 N N . ALA A 1 129 ? -0.361 -0.712 -7.240 1.00 95.62 129 ALA A N 1
ATOM 962 C CA . ALA A 1 129 ? -1.324 -1.740 -6.882 1.00 95.62 129 ALA A CA 1
ATOM 963 C C . ALA A 1 129 ? -1.128 -2.127 -5.416 1.00 95.62 129 ALA A C 1
ATOM 965 O O . ALA A 1 129 ? -0.010 -2.410 -4.979 1.00 95.62 129 ALA A O 1
ATOM 966 N N . ILE A 1 130 ? -2.221 -2.134 -4.661 1.00 96.00 130 ILE A N 1
ATOM 967 C CA . ILE A 1 130 ? -2.257 -2.582 -3.273 1.00 96.00 130 ILE A CA 1
ATOM 968 C C . ILE A 1 130 ? -2.601 -4.061 -3.287 1.00 96.00 130 ILE A C 1
ATOM 970 O O . ILE A 1 130 ? -3.646 -4.435 -3.811 1.00 96.00 130 ILE A O 1
ATOM 974 N N . CYS A 1 131 ? -1.716 -4.888 -2.741 1.00 92.25 131 CYS A N 1
ATOM 975 C CA . CYS A 1 131 ? -1.846 -6.339 -2.735 1.00 92.25 131 CYS A CA 1
ATOM 976 C C . CYS A 1 131 ? -1.756 -6.867 -1.302 1.00 92.25 131 CYS A C 1
ATOM 978 O O . CYS A 1 131 ? -0.872 -6.453 -0.550 1.00 92.25 131 CYS A O 1
ATOM 980 N N . TYR A 1 132 ? -2.636 -7.791 -0.926 1.00 89.50 132 TYR A N 1
ATOM 981 C CA . TYR A 1 132 ? -2.618 -8.435 0.387 1.00 89.50 132 TYR A CA 1
ATOM 982 C C . TYR A 1 132 ? -3.197 -9.851 0.309 1.00 89.50 132 TYR A C 1
ATOM 984 O O . TYR A 1 132 ? -4.073 -10.140 -0.509 1.00 89.50 132 TYR A O 1
ATOM 992 N N . ALA A 1 133 ? -2.684 -10.737 1.160 1.00 83.81 133 ALA A N 1
ATOM 993 C CA . ALA A 1 133 ? -3.220 -12.081 1.343 1.00 83.81 133 ALA A CA 1
ATOM 994 C C . ALA A 1 133 ? -4.235 -12.088 2.492 1.00 83.81 133 ALA A C 1
ATOM 996 O O . ALA A 1 133 ? -4.113 -11.312 3.447 1.00 83.81 133 ALA A O 1
ATOM 997 N N . TYR A 1 134 ? -5.232 -12.965 2.411 1.00 77.56 134 TYR A N 1
ATOM 998 C CA . TYR A 1 134 ? -6.242 -13.126 3.450 1.00 77.56 134 TYR A CA 1
ATOM 999 C C . TYR A 1 134 ? -6.642 -14.592 3.662 1.00 77.56 134 TYR A C 1
ATOM 1001 O O . TYR A 1 134 ? -6.185 -15.471 2.948 1.00 77.56 134 TYR A O 1
ATOM 1009 N N . GLN A 1 135 ? -7.413 -14.878 4.714 1.00 68.25 135 GLN A N 1
ATOM 1010 C CA . GLN A 1 135 ? -7.932 -16.216 5.027 1.00 68.25 135 GLN A CA 1
ATOM 1011 C C . GLN A 1 135 ? -9.462 -16.146 4.908 1.00 68.25 135 GLN A C 1
ATOM 1013 O O . GLN A 1 135 ? -10.042 -15.123 5.274 1.00 68.25 135 GLN A O 1
ATOM 1018 N N . GLU A 1 136 ? -10.113 -17.191 4.387 1.00 58.00 136 GLU A N 1
ATOM 1019 C CA . GLU A 1 136 ? -11.573 -17.223 4.144 1.00 58.00 136 GLU A CA 1
ATOM 1020 C C . GLU A 1 136 ? -12.402 -16.961 5.408 1.00 58.00 136 GLU A C 1
ATOM 1022 O O . GLU A 1 136 ? -13.404 -16.253 5.353 1.00 58.00 136 GLU A O 1
ATOM 1027 N N . GLU A 1 137 ? -11.945 -17.452 6.559 1.00 56.88 137 GLU A N 1
ATOM 1028 C CA . GLU A 1 137 ? -12.621 -17.287 7.854 1.00 56.88 137 GLU A CA 1
ATOM 1029 C C . GLU A 1 137 ? -12.696 -15.817 8.313 1.00 56.88 137 GLU A C 1
ATOM 1031 O O . GLU A 1 137 ? -13.526 -15.468 9.146 1.00 56.88 137 GLU A O 1
ATOM 1036 N N . GLU A 1 138 ? -11.873 -14.935 7.735 1.00 53.69 138 GLU A N 1
ATOM 1037 C CA . GLU A 1 138 ? -11.842 -13.496 8.030 1.00 53.69 138 GLU A CA 1
ATOM 1038 C C . GLU A 1 138 ? -12.558 -12.649 6.961 1.00 53.69 138 GLU A C 1
ATOM 1040 O O . GLU A 1 138 ? -12.652 -11.431 7.104 1.00 53.69 138 GLU A O 1
ATOM 1045 N N . ALA A 1 139 ? -13.064 -13.275 5.890 1.00 50.22 139 ALA A N 1
ATOM 1046 C CA . ALA A 1 139 ? -13.756 -12.604 4.785 1.00 50.22 139 ALA A CA 1
ATOM 1047 C C . ALA A 1 139 ? -15.269 -12.419 5.027 1.00 50.22 139 ALA A C 1
ATOM 1049 O O . ALA A 1 139 ? -15.955 -11.822 4.198 1.00 50.22 139 ALA A O 1
ATOM 1050 N N . CYS A 1 140 ? -15.803 -12.938 6.138 1.00 39.69 140 CYS A N 1
ATOM 1051 C CA . CYS A 1 140 ? -17.221 -12.867 6.488 1.00 39.69 140 CYS A CA 1
ATOM 1052 C C . CYS A 1 140 ? -17.424 -12.370 7.924 1.00 39.69 140 CYS A C 1
ATOM 1054 O O . CYS A 1 140 ? -17.575 -13.178 8.837 1.00 39.69 140 CYS A O 1
ATOM 1056 N N . VAL A 1 141 ? -17.487 -11.044 8.096 1.00 41.19 141 VAL A N 1
ATOM 1057 C CA . VAL A 1 141 ? -18.309 -10.373 9.124 1.00 41.19 141 VAL A CA 1
ATOM 1058 C C . VAL A 1 141 ? -18.895 -9.101 8.527 1.00 41.19 141 VAL A C 1
ATOM 1060 O O . VAL A 1 141 ? -18.116 -8.356 7.898 1.00 41.19 141 VAL A O 1
#

Secondary structure (DSSP, 8-state):
-PBPEEEETTTEEEETTEE-TT--SHHHHHHHHHHTTS-BEEEEES----SHHHHTT-S-EEEEEE-HHHHHHHHHHS-EEEE---HHHHHHHHHHHTS-----PPPS---TTEEEEEEE-SSSS-EEEEEEE--GGGS--

pLDDT: mean 87.33, std 13.54, range [39.69, 98.12]

Sequence (141 aa):
MMNNIAFEKGIGLLLNNTIIAGTNNANWEALAQRLKDKPVKIVVTSELPLNGTMADCGPMFAAFNVDYDCGSAFLQNAALRSRLYSWRLLGPVSKAAGQMVNQGTPMSGVEDQTIAVVVSRATGQLNFAICYAYQEEEACV

Foldseek 3Di:
DFWDWDADAPQAIQINNDGQPPGNDDLRVLVRLQCPPHGAAEEEEQDADPPCLQVVLDPFKDKDWDDLSSLLSNLLRDPHAYQYQDPVCQVQNCVSNVHGHDHHNHDNYADRRYWYWHWDCDDDHIITMTMHRGDPVSSDD

Organism: NCBI:txid340190